Protein AF-A0A3B0V9B3-F1 (afdb_monomer_lite)

Sequence (141 aa):
GFHLAKYGRPLFDGIIEAWNHGPVVPEIYVTYKEYGAAGIPCPDRFRESKYRKEVCDFLNEIYRLYGQFSAPKLRQMTHDEPLWRKVTNRQVIKISLMKDYFLSRSEVRPLVVQAHTKTWEQSANKILKRRKELWERLAKV

Radius of gyration: 20.78 Å; chains: 1; bounding box: 64×46×38 Å

Secondary structure (DSSP, 8-state):
-HHHHHHSS-SS----EEETTEEE-HHHHHHHGGGTTSPPPPPS---GGGS-HHHHHHHHHHHHHHTTS-HHHHHHHHHHSTTGGG--TT-B--HHHHHHHHHH-TTHHHHHHHHHHHHHHHHHHHHHHHHHHHHHHHTT-

Organism: NCBI:txid652676

pLDDT: mean 86.74, std 12.74, range [44.97, 98.06]

InterPro domains:
  IPR025272 Antitoxin SocA-like, Panacea domain [PF13274] (2-84)

Foldseek 3Di:
DLCCQQVVDDPDDFWWFQAPQGTDRVVVCVVQVVCPPHDDDDDPDDDPVVDDPVVVVVVVVVCVVDVPDDSNRVSVVRCPQPLSVVHDHRDTRDSVSVNVSNNPDPVSVVSNVVVVVVVVVVVVVVVVVVVVVVVVVVVVD

Structure (mmCIF, N/CA/C/O backbone):
data_AF-A0A3B0V9B3-F1
#
_entry.id   AF-A0A3B0V9B3-F1
#
loop_
_atom_site.group_PDB
_atom_site.id
_atom_site.type_symbol
_atom_site.label_atom_id
_atom_site.label_alt_id
_atom_site.label_comp_id
_atom_site.label_asym_id
_atom_site.label_entity_id
_atom_site.label_seq_id
_atom_site.pdbx_PDB_ins_code
_atom_site.Cartn_x
_atom_site.Cartn_y
_atom_site.Cartn_z
_atom_site.occupancy
_atom_site.B_iso_or_equiv
_atom_site.auth_seq_id
_atom_site.auth_comp_id
_atom_site.auth_asym_id
_atom_site.auth_atom_id
_atom_site.pdbx_PDB_model_num
ATOM 1 N N . GLY A 1 1 ? -4.296 -2.680 2.317 1.00 91.50 1 GLY A N 1
ATOM 2 C CA . GLY A 1 1 ? -4.253 -2.552 3.786 1.00 91.50 1 GLY A CA 1
ATOM 3 C C . GLY A 1 1 ? -5.126 -1.433 4.324 1.00 91.50 1 GLY A C 1
ATOM 4 O O . GLY A 1 1 ? -6.252 -1.693 4.722 1.00 91.50 1 GLY A O 1
ATOM 5 N N . PHE A 1 2 ? -4.643 -0.188 4.309 1.00 93.31 2 PHE A N 1
ATOM 6 C CA . PHE A 1 2 ? -5.307 0.962 4.947 1.00 93.31 2 PHE A CA 1
ATOM 7 C C . PHE A 1 2 ? -6.792 1.153 4.590 1.00 93.31 2 PHE A C 1
ATOM 9 O O . PHE A 1 2 ? -7.611 1.325 5.487 1.00 93.31 2 PHE A O 1
ATOM 16 N N . HIS A 1 3 ? -7.166 1.061 3.308 1.00 94.06 3 HIS A N 1
ATOM 17 C CA . HIS A 1 3 ? -8.566 1.220 2.890 1.00 94.06 3 HIS A CA 1
ATOM 18 C C . HIS A 1 3 ? -9.472 0.126 3.481 1.00 94.06 3 HIS A C 1
ATOM 20 O O . HIS A 1 3 ? -10.568 0.410 3.956 1.00 94.06 3 HIS A O 1
ATOM 26 N N . LEU A 1 4 ? -8.977 -1.117 3.522 1.00 94.06 4 LEU A N 1
ATOM 27 C CA . LEU A 1 4 ? -9.671 -2.264 4.112 1.00 94.06 4 LEU A CA 1
ATOM 28 C C . LEU A 1 4 ? -9.901 -2.083 5.612 1.00 94.06 4 LEU A C 1
ATOM 30 O O . LEU A 1 4 ? -10.986 -2.388 6.099 1.00 94.06 4 LEU A O 1
ATOM 34 N N . ALA A 1 5 ? -8.914 -1.556 6.332 1.00 91.62 5 ALA A N 1
ATOM 35 C CA . ALA A 1 5 ? -9.054 -1.285 7.756 1.00 91.62 5 ALA A CA 1
ATOM 36 C C . ALA A 1 5 ? -9.979 -0.084 8.034 1.00 91.62 5 ALA A C 1
ATOM 38 O O . ALA A 1 5 ? -10.809 -0.153 8.934 1.00 91.62 5 ALA A O 1
ATOM 39 N N . LYS A 1 6 ? -9.889 0.987 7.231 1.00 88.94 6 LYS A N 1
ATOM 40 C CA . LYS A 1 6 ? -10.684 2.217 7.404 1.00 88.94 6 LYS A CA 1
ATOM 41 C C . LYS A 1 6 ? -12.158 2.045 7.028 1.00 88.94 6 LYS A C 1
ATOM 43 O O . LYS A 1 6 ? -13.026 2.542 7.737 1.00 88.94 6 LYS A O 1
ATOM 48 N N . TYR A 1 7 ? -12.440 1.358 5.922 1.00 89.38 7 TYR A N 1
ATOM 49 C CA . TYR A 1 7 ? -13.786 1.265 5.334 1.00 89.38 7 TYR A CA 1
ATOM 50 C C . TYR A 1 7 ? -14.381 -0.146 5.364 1.00 89.38 7 TYR A C 1
ATOM 52 O O . TYR A 1 7 ? -15.473 -0.362 4.844 1.00 89.38 7 TYR A O 1
ATOM 60 N N . GLY A 1 8 ? -13.658 -1.126 5.910 1.00 91.00 8 GLY A N 1
ATOM 61 C CA . GLY A 1 8 ? -14.109 -2.515 5.988 1.00 91.00 8 GLY A CA 1
ATOM 62 C C . GLY A 1 8 ? -14.102 -3.276 4.659 1.00 91.00 8 GLY A C 1
ATOM 63 O O . GLY A 1 8 ? -14.493 -4.440 4.650 1.00 91.00 8 GLY A O 1
ATOM 64 N N . ARG A 1 9 ? -13.645 -2.662 3.557 1.00 93.38 9 ARG A N 1
ATOM 65 C CA . ARG A 1 9 ? -13.610 -3.262 2.212 1.00 93.38 9 ARG A CA 1
ATOM 66 C C . ARG A 1 9 ? -12.309 -2.952 1.456 1.00 93.38 9 ARG A C 1
ATOM 68 O O . ARG A 1 9 ? -11.744 -1.873 1.668 1.00 93.38 9 ARG A O 1
ATOM 75 N N . PRO A 1 10 ? -11.830 -3.837 0.563 1.00 95.50 10 PRO A N 1
ATOM 76 C CA . PRO A 1 10 ? -10.707 -3.539 -0.325 1.00 95.50 10 PRO A CA 1
ATOM 77 C C . PRO A 1 10 ? -10.962 -2.291 -1.184 1.00 95.50 10 PRO A C 1
ATOM 79 O O . PRO A 1 10 ? -12.106 -1.883 -1.382 1.00 95.50 10 PRO A O 1
ATOM 82 N N . LEU A 1 11 ? -9.887 -1.654 -1.658 1.00 94.94 11 LEU A N 1
ATOM 83 C CA . LEU A 1 11 ? -10.002 -0.551 -2.622 1.00 94.94 11 LEU A CA 1
ATOM 84 C C . LEU A 1 11 ? -10.227 -1.076 -4.052 1.00 94.94 11 LEU A C 1
ATOM 86 O O . LEU A 1 11 ? -10.864 -0.404 -4.855 1.00 94.94 11 LEU A O 1
ATOM 90 N N . PHE A 1 12 ? -9.701 -2.265 -4.340 1.00 95.00 12 PHE A N 1
ATOM 91 C CA . PHE A 1 12 ? -9.797 -2.993 -5.601 1.00 95.00 12 PHE A CA 1
ATOM 92 C C . PHE A 1 12 ? -9.776 -4.502 -5.300 1.00 95.00 12 PHE A C 1
ATOM 94 O O . PHE A 1 12 ? -9.304 -4.902 -4.231 1.00 95.00 12 PHE A O 1
ATOM 101 N N . ASP A 1 13 ? -10.247 -5.323 -6.239 1.00 94.06 13 ASP A N 1
ATOM 102 C CA . ASP A 1 13 ? -10.486 -6.766 -6.041 1.00 94.06 13 ASP A CA 1
ATOM 103 C C . ASP A 1 13 ? -9.302 -7.665 -6.453 1.00 94.06 13 ASP A C 1
ATOM 105 O O . ASP A 1 13 ? -9.437 -8.873 -6.625 1.00 94.06 13 ASP A O 1
ATOM 109 N N . GLY A 1 14 ? -8.116 -7.078 -6.607 1.00 95.38 14 GLY A N 1
ATOM 110 C CA . GLY A 1 14 ? -6.914 -7.775 -7.057 1.00 95.38 14 GLY A CA 1
ATOM 111 C C . GLY A 1 14 ? -6.310 -8.676 -5.980 1.00 95.38 14 GLY A C 1
ATOM 112 O O . GLY A 1 14 ? -6.242 -8.317 -4.801 1.00 95.38 14 GLY A O 1
ATOM 113 N N . ILE A 1 15 ? -5.809 -9.836 -6.406 1.00 97.06 15 ILE A N 1
ATOM 114 C CA . ILE A 1 15 ? -5.058 -10.755 -5.546 1.00 97.06 15 ILE A CA 1
ATOM 115 C C . ILE A 1 15 ? -3.696 -10.139 -5.227 1.00 97.06 15 ILE A C 1
ATOM 117 O O . ILE A 1 15 ? -3.016 -9.620 -6.109 1.00 97.06 15 ILE A O 1
ATOM 121 N N . ILE A 1 16 ? -3.292 -10.220 -3.960 1.00 97.94 16 ILE A N 1
ATOM 122 C CA . ILE A 1 16 ? -1.990 -9.748 -3.493 1.00 97.94 16 ILE A CA 1
ATOM 123 C C . ILE A 1 16 ? -1.184 -10.955 -3.020 1.00 97.94 16 ILE A C 1
ATOM 125 O O . ILE A 1 16 ? -1.617 -11.675 -2.120 1.00 97.94 16 ILE A O 1
ATOM 129 N N . GLU A 1 17 ? -0.008 -11.156 -3.599 1.00 98.06 17 GLU A N 1
ATOM 130 C CA . GLU A 1 17 ? 0.935 -12.214 -3.237 1.00 98.06 17 GLU A CA 1
ATOM 131 C C . GLU A 1 17 ? 2.137 -11.649 -2.479 1.00 98.06 17 GLU A C 1
ATOM 133 O O . GLU A 1 17 ? 2.609 -10.551 -2.774 1.00 98.06 17 GLU A O 1
ATOM 138 N N . ALA A 1 18 ? 2.680 -12.417 -1.537 1.00 97.50 18 ALA A N 1
ATOM 139 C CA . ALA A 1 18 ? 3.926 -12.083 -0.857 1.00 97.50 18 ALA A CA 1
ATOM 140 C C . ALA A 1 18 ? 5.129 -12.492 -1.720 1.00 97.50 18 ALA A C 1
ATOM 142 O O . ALA A 1 18 ? 5.483 -13.665 -1.777 1.00 97.50 18 ALA A O 1
ATOM 143 N N . TRP A 1 19 ? 5.750 -11.551 -2.430 1.00 96.81 19 TRP A N 1
ATOM 144 C CA . TRP A 1 19 ? 6.964 -11.811 -3.215 1.00 96.81 19 TRP A CA 1
ATOM 145 C C . TRP A 1 19 ? 8.208 -11.421 -2.419 1.00 96.81 19 TRP A C 1
ATOM 147 O O . TRP A 1 19 ? 8.129 -10.634 -1.486 1.00 96.81 19 TRP A O 1
ATOM 157 N N . ASN A 1 20 ? 9.387 -11.881 -2.841 1.00 93.12 20 ASN A N 1
ATOM 158 C CA . ASN A 1 20 ? 10.672 -11.597 -2.178 1.00 93.12 20 ASN A CA 1
ATOM 159 C C . ASN A 1 20 ? 10.981 -10.109 -1.897 1.00 93.12 20 ASN A C 1
ATOM 161 O O . ASN A 1 20 ? 11.865 -9.817 -1.094 1.00 93.12 20 ASN A O 1
ATOM 165 N N . HIS A 1 21 ? 10.314 -9.170 -2.573 1.00 91.94 21 HIS A N 1
ATOM 166 C CA . HIS A 1 21 ? 10.539 -7.727 -2.426 1.00 91.94 21 HIS A CA 1
ATOM 167 C C . HIS A 1 21 ? 9.316 -6.954 -1.923 1.00 91.94 21 HIS A C 1
ATOM 169 O O . HIS A 1 21 ? 9.334 -5.723 -1.941 1.00 91.94 21 HIS A O 1
ATOM 175 N N . GLY A 1 22 ? 8.271 -7.655 -1.485 1.00 94.44 22 GLY A N 1
ATOM 176 C CA . GLY A 1 22 ? 7.051 -7.052 -0.966 1.00 94.44 22 GLY A CA 1
ATOM 177 C C . GLY A 1 22 ? 5.775 -7.620 -1.592 1.00 94.44 22 GLY A C 1
ATOM 178 O O . GLY A 1 22 ? 5.829 -8.537 -2.416 1.00 94.44 22 GLY A O 1
ATOM 179 N N . PRO A 1 23 ? 4.605 -7.109 -1.177 1.00 96.12 23 PRO A N 1
ATOM 180 C CA . PRO A 1 23 ? 3.324 -7.497 -1.740 1.00 96.12 23 PRO A CA 1
ATOM 181 C C . PRO A 1 23 ? 3.226 -7.063 -3.205 1.00 96.12 23 PRO A C 1
ATOM 183 O O . PRO A 1 23 ? 3.481 -5.905 -3.534 1.00 96.12 23 PRO A O 1
ATOM 186 N N . VAL A 1 24 ? 2.806 -7.975 -4.077 1.00 96.62 24 VAL A N 1
ATOM 187 C CA . VAL A 1 24 ? 2.643 -7.729 -5.516 1.00 96.62 24 VAL A CA 1
ATOM 188 C C . VAL A 1 24 ? 1.239 -8.134 -5.941 1.00 96.62 24 VAL A C 1
ATOM 190 O O . VAL A 1 24 ? 0.732 -9.160 -5.496 1.00 96.62 24 VAL A O 1
ATOM 193 N N . VAL A 1 25 ? 0.622 -7.341 -6.820 1.00 97.75 25 VAL A N 1
ATOM 194 C CA . VAL A 1 25 ? -0.566 -7.754 -7.580 1.00 97.75 25 VAL A CA 1
ATOM 195 C C . VAL A 1 25 ? -0.071 -8.392 -8.882 1.00 97.75 25 VAL A C 1
ATOM 197 O O . VAL A 1 25 ? 0.423 -7.653 -9.739 1.00 97.75 25 VAL A O 1
ATOM 200 N N . PRO A 1 26 ? -0.135 -9.730 -9.049 1.00 97.88 26 PRO A N 1
ATOM 201 C CA . PRO A 1 26 ? 0.530 -10.412 -10.163 1.00 97.88 26 PRO A CA 1
ATOM 202 C C . PRO A 1 26 ? 0.057 -9.938 -11.538 1.00 97.88 26 PRO A C 1
ATOM 204 O O . PRO A 1 26 ? 0.874 -9.771 -12.436 1.00 97.88 26 PRO A O 1
ATOM 207 N N . GLU A 1 27 ? -1.239 -9.656 -11.681 1.00 97.50 27 GLU A N 1
ATOM 208 C CA . GLU A 1 27 ? -1.839 -9.133 -12.914 1.00 97.50 27 GLU A CA 1
ATOM 209 C C . GLU A 1 27 ? -1.196 -7.804 -13.351 1.00 97.50 27 GLU A C 1
ATOM 211 O O . GLU A 1 27 ? -0.801 -7.632 -14.506 1.00 97.50 27 GLU A O 1
ATOM 216 N N . ILE A 1 28 ? -0.999 -6.888 -12.399 1.00 95.81 28 ILE A N 1
ATOM 217 C CA . ILE A 1 28 ? -0.353 -5.596 -12.652 1.00 95.81 28 ILE A CA 1
ATOM 218 C C . ILE A 1 28 ? 1.132 -5.795 -12.957 1.00 95.81 28 ILE A C 1
ATOM 220 O O . ILE A 1 28 ? 1.649 -5.193 -13.894 1.00 95.81 28 ILE A O 1
ATOM 224 N N . TYR A 1 29 ? 1.821 -6.673 -12.221 1.00 95.75 29 TYR A N 1
ATOM 225 C CA . TYR A 1 29 ? 3.221 -6.973 -12.515 1.00 95.75 29 TYR A CA 1
ATOM 226 C C . TYR A 1 29 ? 3.393 -7.529 -13.931 1.00 95.75 29 TYR A C 1
ATOM 228 O O . TYR A 1 29 ? 4.245 -7.046 -14.663 1.00 95.75 29 TYR A O 1
ATOM 236 N N . VAL A 1 30 ? 2.579 -8.504 -14.348 1.00 96.81 30 VAL A N 1
ATOM 237 C CA . VAL A 1 30 ? 2.656 -9.081 -15.701 1.00 96.81 30 VAL A CA 1
ATOM 238 C C . VAL A 1 30 ? 2.461 -8.014 -16.775 1.00 96.81 30 VAL A C 1
ATOM 240 O O . VAL A 1 30 ? 3.179 -8.044 -17.772 1.00 96.81 30 VAL A O 1
ATOM 243 N N . THR A 1 31 ? 1.558 -7.062 -16.540 1.00 95.44 31 THR A N 1
ATOM 244 C CA . THR A 1 31 ? 1.278 -5.950 -17.460 1.00 95.44 31 THR A CA 1
ATOM 245 C C . THR A 1 31 ? 2.474 -5.007 -17.625 1.00 95.44 31 THR A C 1
ATOM 247 O O . THR A 1 31 ? 2.703 -4.509 -18.720 1.00 95.44 31 THR A O 1
ATOM 250 N N . TYR A 1 32 ? 3.260 -4.776 -16.567 1.00 95.56 32 TYR A N 1
ATOM 251 C CA . TYR A 1 32 ? 4.325 -3.760 -16.562 1.00 95.56 32 TYR A CA 1
ATOM 252 C C . TYR A 1 32 ? 5.751 -4.311 -16.390 1.00 95.56 32 TYR A C 1
ATOM 254 O O . TYR A 1 32 ? 6.704 -3.536 -16.321 1.00 95.56 32 TYR A O 1
ATOM 262 N N . LYS A 1 33 ? 5.947 -5.634 -16.328 1.00 95.56 33 LYS A N 1
ATOM 263 C CA . LYS A 1 33 ? 7.266 -6.246 -16.068 1.00 95.56 33 LYS A CA 1
ATOM 264 C C . LYS A 1 33 ? 8.327 -5.897 -17.114 1.00 95.56 33 LYS A C 1
ATOM 266 O O . LYS A 1 33 ? 9.510 -5.937 -16.792 1.00 95.56 33 LYS A O 1
ATOM 271 N N . GLU A 1 34 ? 7.920 -5.570 -18.342 1.00 96.81 34 GLU A N 1
ATOM 272 C CA . GLU A 1 34 ? 8.827 -5.214 -19.442 1.00 96.81 34 GLU A CA 1
ATOM 273 C C . GLU A 1 34 ? 9.628 -3.935 -19.167 1.00 96.81 34 GLU A C 1
ATOM 275 O O . GLU A 1 34 ? 10.761 -3.814 -19.623 1.00 96.81 34 GLU A O 1
ATOM 280 N N . TYR A 1 35 ? 9.089 -3.024 -18.350 1.00 95.12 35 TYR A N 1
ATOM 281 C CA . TYR A 1 35 ? 9.775 -1.792 -17.958 1.00 95.12 35 TYR A CA 1
ATOM 282 C C . TYR A 1 35 ? 10.890 -2.043 -16.933 1.00 95.12 35 TYR A C 1
ATOM 284 O O . TYR A 1 35 ? 11.771 -1.203 -16.757 1.00 95.12 35 TYR A O 1
ATOM 292 N N . GLY A 1 36 ? 10.906 -3.208 -16.276 1.00 91.75 36 GLY A N 1
ATOM 293 C CA . GLY A 1 36 ? 11.961 -3.593 -15.341 1.00 91.75 36 GLY A CA 1
ATOM 294 C C . GLY A 1 36 ? 12.186 -2.552 -14.239 1.00 91.75 36 GLY A C 1
ATOM 295 O O . GLY A 1 36 ? 11.301 -2.294 -13.428 1.00 91.75 36 GLY A O 1
ATOM 296 N N . ALA A 1 37 ? 13.394 -1.983 -14.195 1.00 88.50 37 ALA A N 1
ATOM 297 C CA . ALA A 1 37 ? 13.766 -0.929 -13.247 1.00 88.50 37 ALA A CA 1
ATOM 298 C C . ALA A 1 37 ? 13.478 0.497 -13.759 1.00 88.50 37 ALA A C 1
ATOM 300 O O . ALA A 1 37 ? 13.655 1.458 -13.008 1.00 88.50 37 ALA A O 1
ATOM 301 N N . ALA A 1 38 ? 13.075 0.649 -15.023 1.00 93.19 38 ALA A N 1
ATOM 302 C CA . ALA A 1 38 ? 12.703 1.936 -15.589 1.00 93.19 38 ALA A CA 1
ATOM 303 C C . ALA A 1 38 ? 11.322 2.381 -15.083 1.00 93.19 38 ALA A C 1
ATOM 305 O O . ALA A 1 38 ? 10.500 1.579 -14.636 1.00 93.19 38 ALA A O 1
ATOM 306 N N . GLY A 1 39 ? 11.062 3.686 -15.159 1.00 90.19 39 GLY A N 1
ATOM 307 C CA . GLY A 1 39 ? 9.747 4.233 -14.845 1.00 90.19 39 GLY A CA 1
ATOM 308 C C . GLY A 1 39 ? 8.693 3.755 -15.845 1.00 90.19 39 GLY A C 1
ATOM 309 O O . GLY A 1 39 ? 8.934 3.757 -17.050 1.00 90.19 39 GLY A O 1
ATOM 310 N N . ILE A 1 40 ? 7.514 3.385 -15.341 1.00 92.44 40 ILE A N 1
ATOM 311 C CA . ILE A 1 40 ? 6.346 3.121 -16.187 1.00 92.44 40 ILE A CA 1
ATOM 312 C C . ILE A 1 40 ? 5.940 4.448 -16.855 1.00 92.44 40 ILE A C 1
ATOM 314 O O . ILE A 1 40 ? 5.802 5.450 -16.143 1.00 92.44 40 ILE A O 1
ATOM 318 N N . PRO A 1 41 ? 5.743 4.485 -18.187 1.00 90.88 41 PRO A N 1
ATOM 319 C CA . PRO A 1 41 ? 5.323 5.686 -18.892 1.00 90.88 41 PRO A CA 1
ATOM 320 C C . PRO A 1 41 ? 4.043 6.269 -18.299 1.00 90.88 41 PRO A C 1
ATOM 322 O O . PRO A 1 41 ? 3.094 5.547 -17.982 1.00 90.88 41 PRO A O 1
ATOM 325 N N . CYS A 1 42 ? 4.010 7.593 -18.162 1.00 88.50 42 CYS A N 1
ATOM 326 C CA . CYS A 1 42 ? 2.789 8.276 -17.763 1.00 88.50 42 CYS A CA 1
ATOM 327 C C . CYS A 1 42 ? 1.730 8.064 -18.856 1.00 88.50 42 CYS A C 1
ATOM 329 O O . CYS A 1 42 ? 2.039 8.269 -20.031 1.00 88.50 42 CYS A O 1
ATOM 331 N N . PRO A 1 43 ? 0.495 7.661 -18.515 1.00 86.50 43 PRO A N 1
ATOM 332 C CA . PRO A 1 43 ? -0.552 7.524 -19.513 1.00 86.50 43 PRO A CA 1
ATOM 333 C C . PRO A 1 43 ? -0.893 8.888 -20.123 1.00 86.50 43 PRO A C 1
ATOM 335 O O . PRO A 1 43 ? -1.089 9.861 -19.395 1.00 86.50 43 PRO A O 1
ATOM 338 N N . ASP A 1 44 ? -1.093 8.931 -21.443 1.00 83.94 44 ASP A N 1
ATOM 339 C CA . ASP A 1 44 ? -1.437 10.161 -22.181 1.00 83.94 44 ASP A CA 1
ATOM 340 C C . ASP A 1 44 ? -2.699 10.859 -21.647 1.00 83.94 44 ASP A C 1
ATOM 342 O O . ASP A 1 44 ? -2.903 12.060 -21.831 1.00 83.94 44 ASP A O 1
ATOM 346 N N . ARG A 1 45 ? -3.595 10.097 -21.004 1.00 84.06 45 ARG A N 1
ATOM 347 C CA . ARG A 1 45 ? -4.849 10.598 -20.430 1.00 84.06 45 ARG A CA 1
ATOM 348 C C . ARG A 1 45 ? -5.144 9.959 -19.078 1.00 84.06 45 ARG A C 1
ATOM 350 O O . ARG A 1 45 ? -5.856 8.957 -18.993 1.00 84.06 45 ARG A O 1
ATOM 357 N N . PHE A 1 46 ? -4.703 10.604 -18.003 1.00 83.94 46 PHE A N 1
ATOM 358 C CA . PHE A 1 46 ? -5.260 10.365 -16.674 1.00 83.94 46 PHE A CA 1
ATOM 359 C C . PHE A 1 46 ? -6.494 11.253 -16.453 1.00 83.94 46 PHE A C 1
ATOM 361 O O . PHE A 1 46 ? -6.430 12.473 -16.573 1.00 83.94 46 PHE A O 1
ATOM 368 N N . ARG A 1 47 ? -7.647 10.644 -16.147 1.00 86.19 47 ARG A N 1
ATOM 369 C CA . ARG A 1 47 ? -8.892 11.368 -15.837 1.00 86.19 47 ARG A CA 1
ATOM 370 C C . ARG A 1 47 ? -9.268 11.133 -14.384 1.00 86.19 47 ARG A C 1
ATOM 372 O O . ARG A 1 47 ? -9.961 10.164 -14.085 1.00 86.19 47 ARG A O 1
ATOM 379 N N . GLU A 1 48 ? -8.850 12.040 -13.506 1.00 84.06 48 GLU A N 1
ATOM 380 C CA . GLU A 1 48 ? -9.163 11.975 -12.072 1.00 84.06 48 GLU A CA 1
ATOM 381 C C . GLU A 1 48 ? -10.677 11.920 -11.811 1.00 84.06 48 GLU A C 1
ATOM 383 O O . GLU A 1 48 ? -11.132 11.187 -10.940 1.00 84.06 48 GLU A O 1
ATOM 388 N N . SER A 1 49 ? -11.476 12.590 -12.650 1.00 88.00 49 SER A N 1
ATOM 389 C CA . SER A 1 49 ? -12.943 12.603 -12.567 1.00 88.00 49 SER A CA 1
ATOM 390 C C . SER A 1 49 ? -13.620 11.239 -12.735 1.00 88.00 49 SER A C 1
ATOM 392 O O . SER A 1 49 ? -14.814 11.123 -12.468 1.00 88.00 49 SER A O 1
ATOM 394 N N . LYS A 1 50 ? -12.891 10.198 -13.159 1.00 90.94 50 LYS A N 1
ATOM 395 C CA . LYS A 1 50 ? -13.401 8.817 -13.163 1.00 90.94 50 LYS A CA 1
ATOM 396 C C . LYS A 1 50 ? -13.512 8.223 -11.758 1.00 90.94 50 LYS A C 1
ATOM 398 O O . LYS A 1 50 ? -14.213 7.229 -11.579 1.00 90.94 50 LYS A O 1
ATOM 403 N N . TYR A 1 51 ? -12.825 8.798 -10.778 1.00 90.12 51 TYR A N 1
ATOM 404 C CA . TYR A 1 51 ? -12.774 8.291 -9.416 1.00 90.12 51 TYR A CA 1
ATOM 405 C C . TYR A 1 51 ? -13.585 9.183 -8.480 1.00 90.12 51 TYR A C 1
ATOM 407 O O . TYR A 1 51 ? -13.680 10.398 -8.649 1.00 90.12 51 TYR A O 1
ATOM 415 N N . ARG A 1 52 ? -14.190 8.566 -7.462 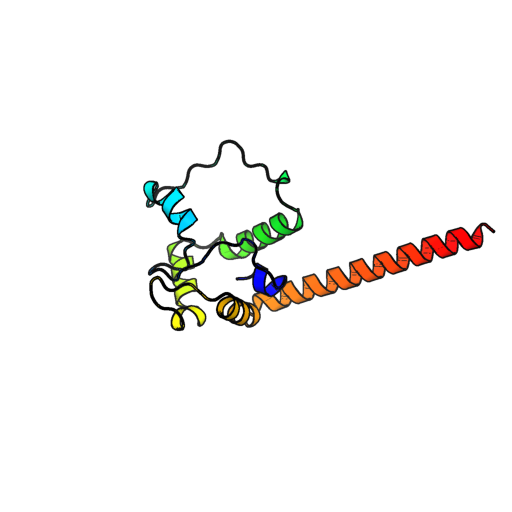1.00 92.31 52 ARG A N 1
ATOM 416 C CA . ARG A 1 52 ? -14.884 9.309 -6.407 1.00 92.31 52 ARG A CA 1
ATOM 417 C C . ARG A 1 52 ? -13.884 10.162 -5.633 1.00 92.31 52 ARG A C 1
ATOM 419 O O . ARG A 1 52 ? -12.802 9.675 -5.301 1.00 92.31 52 ARG A O 1
ATOM 426 N N . LYS A 1 53 ? -14.277 11.384 -5.269 1.00 90.50 53 LYS A N 1
ATOM 427 C CA . LYS A 1 53 ? -13.418 12.328 -4.541 1.00 90.50 53 LYS A CA 1
ATOM 428 C C . LYS A 1 53 ? -12.831 11.711 -3.269 1.00 90.50 53 LYS A C 1
ATOM 430 O O . LYS A 1 53 ? -11.657 11.903 -2.981 1.00 90.50 53 LYS A O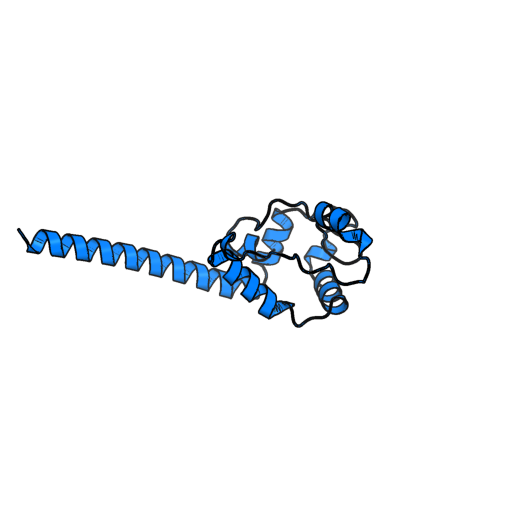 1
ATOM 435 N N . GLU A 1 54 ? -13.611 10.917 -2.544 1.00 88.81 54 GLU A N 1
ATOM 436 C CA . GLU A 1 54 ? -13.174 10.263 -1.309 1.00 88.81 54 GLU A CA 1
ATOM 437 C C . GLU A 1 54 ? -12.031 9.268 -1.547 1.00 88.81 54 GLU A C 1
ATOM 439 O O . GLU A 1 54 ? -11.169 9.103 -0.686 1.00 88.81 54 GLU A O 1
ATOM 444 N N . VAL A 1 55 ? -12.011 8.612 -2.713 1.00 92.06 55 VAL A N 1
ATOM 445 C CA . VAL A 1 55 ? -10.918 7.716 -3.109 1.00 92.06 55 VAL A CA 1
ATOM 446 C C . VAL A 1 55 ? -9.674 8.530 -3.445 1.00 92.06 55 VAL A C 1
ATOM 448 O O . VAL A 1 55 ? -8.599 8.190 -2.959 1.00 92.06 55 VAL A O 1
ATOM 451 N N . CYS A 1 56 ? -9.808 9.618 -4.209 1.00 92.88 56 CYS A N 1
ATOM 452 C CA . CYS A 1 56 ? -8.684 10.503 -4.528 1.00 92.88 56 CYS A CA 1
ATOM 453 C C . CYS A 1 56 ? -8.073 11.115 -3.262 1.00 92.88 56 CYS A C 1
ATOM 455 O O . CYS A 1 56 ? -6.861 11.059 -3.070 1.00 92.88 56 CYS A O 1
ATOM 457 N N . ASP A 1 57 ? -8.907 11.628 -2.355 1.00 91.12 57 ASP A N 1
ATOM 458 C CA . ASP A 1 57 ? -8.472 12.186 -1.073 1.00 91.12 57 ASP A CA 1
ATOM 459 C C . ASP A 1 57 ? -7.719 11.136 -0.239 1.00 91.12 57 ASP A C 1
ATOM 461 O O . ASP A 1 57 ? -6.652 11.424 0.307 1.00 91.12 57 ASP A O 1
ATOM 465 N N . PHE A 1 58 ? -8.240 9.905 -0.181 1.00 91.25 58 PHE A N 1
ATOM 466 C CA . PHE A 1 58 ? -7.589 8.792 0.508 1.00 91.25 58 PHE A CA 1
ATOM 467 C C . PHE A 1 58 ? -6.234 8.431 -0.123 1.00 91.25 58 PHE A C 1
ATOM 469 O O . PHE A 1 58 ? -5.250 8.253 0.591 1.00 91.25 58 PHE A O 1
ATOM 476 N N . LEU A 1 59 ? -6.150 8.348 -1.453 1.00 93.00 59 LEU A N 1
ATOM 477 C CA . LEU A 1 59 ? -4.894 8.064 -2.152 1.00 93.00 59 LEU A CA 1
ATOM 478 C C . LEU A 1 59 ? -3.861 9.181 -1.950 1.00 93.00 59 LEU A C 1
ATOM 480 O O . LEU A 1 59 ? -2.696 8.884 -1.698 1.00 93.00 59 LEU A O 1
ATOM 484 N N . ASN A 1 60 ? -4.286 10.446 -1.968 1.00 92.06 60 ASN A N 1
ATOM 485 C CA . ASN A 1 60 ? -3.429 11.602 -1.692 1.00 92.06 60 ASN A CA 1
ATOM 486 C C . ASN A 1 60 ? -2.882 11.600 -0.257 1.00 92.06 60 ASN A C 1
ATOM 488 O O . ASN A 1 60 ? -1.758 12.041 -0.016 1.00 92.06 60 ASN A O 1
ATOM 492 N N . GLU A 1 61 ? -3.663 11.119 0.708 1.00 90.19 61 GLU A N 1
ATOM 493 C CA . GLU A 1 61 ? -3.219 10.917 2.088 1.00 90.19 61 GLU A CA 1
ATOM 494 C C . GLU A 1 61 ? -2.153 9.814 2.182 1.00 90.19 61 GLU A C 1
ATOM 496 O O . GLU A 1 61 ? -1.082 10.039 2.747 1.00 90.19 61 GLU A O 1
ATOM 501 N N . ILE A 1 62 ? -2.390 8.657 1.555 1.00 91.88 62 ILE A N 1
ATOM 502 C CA . ILE A 1 62 ? -1.394 7.576 1.483 1.00 91.88 62 ILE A CA 1
ATOM 503 C C . ILE A 1 62 ? -0.112 8.047 0.784 1.00 91.88 62 ILE A C 1
ATOM 505 O O . ILE A 1 62 ? 0.987 7.757 1.260 1.00 91.88 62 ILE A O 1
ATOM 509 N N . TYR A 1 63 ? -0.239 8.812 -0.301 1.00 92.38 63 TYR A N 1
ATOM 510 C CA . TYR A 1 63 ? 0.901 9.363 -1.027 1.00 92.38 63 TYR A CA 1
ATOM 511 C C . TYR A 1 63 ? 1.715 10.336 -0.170 1.00 92.38 63 TYR A C 1
ATOM 513 O O . TYR A 1 63 ? 2.937 10.241 -0.141 1.00 92.38 63 TYR A O 1
ATOM 521 N N . ARG A 1 64 ? 1.069 11.219 0.601 1.00 91.06 64 ARG A N 1
ATOM 522 C CA . ARG A 1 64 ? 1.778 12.107 1.540 1.00 91.06 64 ARG A CA 1
ATOM 523 C C . ARG A 1 64 ? 2.557 11.340 2.610 1.00 91.06 64 ARG A C 1
ATOM 525 O O . ARG A 1 64 ? 3.643 11.767 2.985 1.00 91.06 64 ARG A O 1
ATOM 532 N N . LEU A 1 65 ? 2.024 10.216 3.090 1.00 89.44 65 LEU A N 1
ATOM 533 C CA . LEU A 1 65 ? 2.688 9.402 4.109 1.00 89.44 65 LEU A CA 1
ATOM 534 C C . LEU A 1 65 ? 3.888 8.631 3.545 1.00 89.44 65 LEU A C 1
ATOM 536 O O . LEU A 1 65 ? 4.960 8.656 4.148 1.00 89.44 65 LEU A O 1
ATOM 540 N N . TYR A 1 66 ? 3.718 7.963 2.400 1.00 91.38 66 TYR A N 1
ATOM 541 C CA . TYR A 1 66 ? 4.688 6.982 1.898 1.00 91.38 66 TYR A CA 1
ATOM 542 C C . TYR A 1 66 ? 5.475 7.416 0.660 1.00 91.38 66 TYR A C 1
ATOM 544 O O . TYR A 1 66 ? 6.550 6.874 0.417 1.00 91.38 66 TYR A O 1
ATOM 552 N N . GLY A 1 67 ? 4.982 8.389 -0.107 1.00 92.38 67 GLY A N 1
ATOM 553 C CA . GLY A 1 67 ? 5.605 8.853 -1.353 1.00 92.38 67 GLY A CA 1
ATOM 554 C C . GLY A 1 67 ? 6.973 9.514 -1.162 1.00 92.38 67 GLY A C 1
ATOM 555 O O . GLY A 1 67 ? 7.733 9.633 -2.113 1.00 92.38 67 GLY A O 1
ATOM 556 N N . GLN A 1 68 ? 7.313 9.894 0.073 1.00 93.88 68 GLN A N 1
ATOM 557 C CA . GLN A 1 68 ? 8.634 10.410 0.443 1.00 93.88 68 GLN A CA 1
ATOM 558 C C . GLN A 1 68 ? 9.722 9.325 0.533 1.00 93.88 68 GLN A C 1
ATOM 560 O O . GLN A 1 68 ? 10.907 9.648 0.590 1.00 93.88 68 GLN A O 1
ATOM 565 N N . PHE A 1 69 ? 9.349 8.043 0.604 1.00 94.62 69 PHE A N 1
ATOM 566 C CA . PHE A 1 69 ? 10.303 6.953 0.791 1.00 94.62 69 PHE A CA 1
ATOM 567 C C . PHE A 1 69 ? 10.742 6.349 -0.542 1.00 94.62 69 PHE A C 1
ATOM 569 O O . PHE A 1 69 ? 9.946 6.139 -1.453 1.00 94.62 69 PHE A O 1
ATOM 576 N N . SER A 1 70 ? 12.022 5.990 -0.627 1.00 94.56 70 SER A N 1
ATOM 577 C CA . SER A 1 70 ? 12.564 5.266 -1.775 1.00 94.56 70 SER A CA 1
ATOM 578 C C . SER A 1 70 ? 12.029 3.829 -1.849 1.00 94.56 70 SER A C 1
ATOM 580 O O . SER A 1 70 ? 11.654 3.236 -0.834 1.00 94.56 70 SER A O 1
ATOM 582 N N . ALA A 1 71 ? 12.058 3.217 -3.038 1.00 91.06 71 ALA A N 1
ATOM 583 C CA . ALA A 1 71 ? 11.633 1.825 -3.216 1.00 91.06 71 ALA A CA 1
ATOM 584 C C . ALA A 1 71 ? 12.372 0.829 -2.286 1.00 91.06 71 ALA A C 1
ATOM 586 O O . ALA A 1 71 ? 11.704 -0.001 -1.663 1.00 91.06 71 ALA A O 1
ATOM 587 N N . PRO A 1 72 ? 13.709 0.920 -2.083 1.00 94.31 72 PRO A N 1
ATOM 588 C CA . PRO A 1 72 ? 14.398 0.110 -1.079 1.00 94.31 72 PRO A CA 1
ATOM 589 C C . PRO A 1 72 ? 13.872 0.307 0.344 1.00 94.31 72 PRO A C 1
ATOM 591 O O . PRO A 1 72 ? 13.742 -0.668 1.085 1.00 94.31 72 PRO A O 1
ATOM 594 N N . LYS A 1 73 ? 13.546 1.550 0.723 1.00 96.06 73 LYS A N 1
ATOM 595 C CA . LYS A 1 73 ? 13.013 1.858 2.051 1.00 96.06 73 LYS A CA 1
ATOM 596 C C . LYS A 1 73 ? 11.607 1.286 2.236 1.00 96.06 73 LYS A C 1
ATOM 598 O O . LYS A 1 73 ? 11.358 0.668 3.265 1.00 96.06 73 LYS A O 1
ATOM 603 N N . LEU A 1 74 ? 10.726 1.422 1.244 1.00 94.25 74 LEU A N 1
ATOM 604 C CA . LEU A 1 74 ? 9.375 0.841 1.268 1.00 94.25 74 LEU A CA 1
ATOM 605 C C . LEU A 1 74 ? 9.408 -0.688 1.389 1.00 94.25 74 LEU A C 1
ATOM 607 O O . LEU A 1 74 ? 8.655 -1.268 2.176 1.00 94.25 74 LEU A O 1
ATOM 611 N N . ARG A 1 75 ? 10.325 -1.339 0.663 1.00 94.56 75 ARG A N 1
ATOM 612 C CA . ARG A 1 75 ? 10.577 -2.777 0.807 1.00 94.56 75 ARG A CA 1
ATOM 613 C C . ARG A 1 75 ? 11.008 -3.117 2.229 1.00 94.56 75 ARG A C 1
ATOM 615 O O . ARG A 1 75 ? 10.411 -4.000 2.831 1.00 94.56 75 ARG A O 1
ATOM 622 N N . GLN A 1 76 ? 12.004 -2.421 2.779 1.00 96.00 76 GLN A N 1
ATOM 623 C CA . GLN A 1 76 ? 12.464 -2.694 4.144 1.00 96.00 76 GLN A CA 1
ATOM 624 C C . GLN A 1 76 ? 11.323 -2.548 5.155 1.00 96.00 76 GLN A C 1
ATOM 626 O O . GLN A 1 76 ? 11.092 -3.454 5.945 1.00 96.00 76 GLN A O 1
ATOM 631 N N . MET A 1 77 ? 10.554 -1.459 5.062 1.00 93.94 77 MET A N 1
ATOM 632 C CA . MET A 1 77 ? 9.399 -1.228 5.932 1.00 93.94 77 MET A CA 1
ATOM 633 C C . MET A 1 77 ? 8.399 -2.381 5.869 1.00 93.94 77 MET A C 1
ATOM 635 O O . MET A 1 77 ? 7.930 -2.811 6.912 1.00 93.94 77 MET A O 1
ATOM 639 N N . THR A 1 78 ? 8.120 -2.900 4.669 1.00 92.69 78 THR A N 1
ATOM 640 C CA . THR A 1 78 ? 7.252 -4.072 4.473 1.00 92.69 78 THR A CA 1
ATOM 641 C C . THR A 1 78 ? 7.820 -5.314 5.162 1.00 92.69 78 THR A C 1
ATOM 643 O O . THR A 1 78 ? 7.089 -6.041 5.827 1.00 92.69 78 THR A O 1
ATOM 646 N N . HIS A 1 79 ? 9.123 -5.565 5.020 1.00 92.25 79 HIS A N 1
ATOM 647 C CA . HIS A 1 79 ? 9.775 -6.729 5.624 1.00 92.25 79 HIS A CA 1
ATOM 648 C C . HIS A 1 79 ? 9.816 -6.658 7.158 1.00 92.25 79 HIS A C 1
ATOM 650 O O . HIS A 1 79 ? 9.810 -7.698 7.819 1.00 92.25 79 HIS A O 1
ATOM 656 N N . ASP A 1 80 ? 9.803 -5.448 7.719 1.00 93.19 80 ASP A N 1
ATOM 657 C CA . ASP A 1 80 ? 9.728 -5.217 9.162 1.00 93.19 80 ASP A CA 1
ATOM 658 C C . ASP A 1 80 ? 8.302 -5.444 9.718 1.00 93.19 80 ASP A C 1
ATOM 660 O O . ASP A 1 80 ? 8.117 -5.596 10.933 1.00 93.19 80 ASP A O 1
ATOM 664 N N . GLU A 1 81 ? 7.274 -5.508 8.859 1.00 92.44 81 GLU A N 1
ATOM 665 C CA . GLU A 1 81 ? 5.889 -5.698 9.290 1.00 92.44 81 GLU A CA 1
ATOM 666 C C . GLU A 1 81 ? 5.667 -7.105 9.887 1.00 92.44 81 GLU A C 1
ATOM 668 O O . GLU A 1 81 ? 6.015 -8.119 9.278 1.00 92.44 81 GLU A O 1
ATOM 673 N N . PRO A 1 82 ? 4.986 -7.234 11.044 1.00 91.56 82 PRO A N 1
ATOM 674 C CA . PRO A 1 82 ? 4.649 -8.534 11.630 1.00 91.56 82 PRO A CA 1
ATOM 675 C C . PRO A 1 82 ? 3.839 -9.461 10.717 1.00 91.56 82 PRO A C 1
ATOM 677 O O . PRO A 1 82 ? 3.924 -10.680 10.861 1.00 91.56 82 PRO A O 1
ATOM 680 N N . LEU A 1 83 ? 3.044 -8.899 9.798 1.00 92.50 83 LEU A N 1
ATOM 681 C CA . LEU A 1 83 ? 2.321 -9.667 8.784 1.00 92.50 83 LEU A CA 1
ATOM 682 C C . LEU A 1 83 ? 3.288 -10.432 7.878 1.00 92.50 83 LEU A C 1
ATOM 684 O O . LEU A 1 83 ? 2.995 -11.569 7.516 1.00 92.50 83 LEU A O 1
ATOM 688 N N . TRP A 1 84 ? 4.438 -9.839 7.554 1.00 93.25 84 TRP A N 1
ATOM 689 C CA . TRP A 1 84 ? 5.406 -10.404 6.620 1.00 93.25 84 TRP A CA 1
ATOM 690 C C . TRP A 1 84 ? 5.991 -11.730 7.111 1.00 93.25 84 TRP A C 1
ATOM 692 O O . TRP A 1 84 ? 6.206 -12.649 6.331 1.00 93.25 84 TRP A O 1
ATOM 702 N N . ARG A 1 85 ? 6.128 -11.892 8.433 1.00 92.00 85 ARG A N 1
ATOM 703 C CA . ARG A 1 85 ? 6.558 -13.153 9.064 1.00 92.00 85 ARG A CA 1
ATOM 704 C C . ARG A 1 85 ? 5.521 -14.281 8.980 1.00 92.00 85 ARG A C 1
ATOM 706 O O . ARG A 1 85 ? 5.834 -15.415 9.324 1.00 92.00 85 ARG A O 1
ATOM 713 N N . LYS A 1 86 ? 4.280 -13.978 8.589 1.00 92.31 86 LYS A N 1
ATOM 714 C CA . LYS A 1 86 ? 3.152 -14.927 8.549 1.00 92.31 86 LYS A CA 1
ATOM 715 C C . LYS A 1 86 ? 2.829 -15.422 7.139 1.00 92.31 86 LYS A C 1
ATOM 717 O O . LYS A 1 86 ? 1.866 -16.168 6.970 1.00 92.31 86 LYS A O 1
ATOM 722 N N . VAL A 1 87 ? 3.580 -14.977 6.135 1.00 95.00 87 VAL A N 1
ATOM 723 C CA . VAL A 1 87 ? 3.359 -15.306 4.726 1.00 95.00 87 VAL A CA 1
ATOM 724 C C . VAL A 1 87 ? 4.647 -15.839 4.110 1.00 95.00 87 VAL A C 1
ATOM 726 O O . VAL A 1 87 ? 5.744 -15.448 4.497 1.00 95.00 87 VAL A O 1
ATOM 729 N N . THR A 1 88 ? 4.507 -16.760 3.164 1.00 94.81 88 THR A N 1
ATOM 730 C CA . THR A 1 88 ? 5.626 -17.361 2.426 1.00 94.81 88 THR A CA 1
ATOM 731 C C . THR A 1 88 ? 5.682 -16.827 0.997 1.00 94.81 88 THR A C 1
ATOM 733 O O . THR A 1 88 ? 4.711 -16.257 0.499 1.00 94.81 88 THR A O 1
ATOM 736 N N . ASN A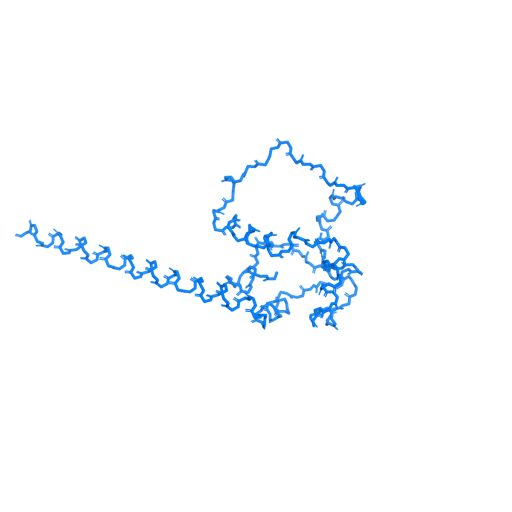 1 89 ? 6.829 -16.981 0.329 1.00 95.88 89 ASN A N 1
ATOM 737 C CA . ASN A 1 89 ? 7.007 -16.488 -1.036 1.00 95.88 89 ASN A CA 1
ATOM 738 C C . ASN A 1 89 ? 5.938 -17.068 -1.983 1.00 95.88 89 ASN A C 1
ATOM 740 O O . ASN A 1 89 ? 5.677 -18.269 -1.961 1.00 95.88 89 ASN A O 1
ATOM 744 N N . ARG A 1 90 ? 5.351 -16.210 -2.825 1.00 96.19 90 ARG A N 1
ATOM 745 C CA . ARG A 1 90 ? 4.231 -16.487 -3.750 1.00 96.19 90 ARG A CA 1
ATOM 746 C C . ARG A 1 90 ? 2.898 -16.836 -3.090 1.00 96.19 90 ARG A C 1
ATOM 748 O O . ARG A 1 90 ? 1.920 -17.078 -3.790 1.00 96.19 90 ARG A O 1
ATOM 755 N N . GLN A 1 91 ? 2.808 -16.818 -1.765 1.00 97.69 91 GLN A N 1
ATOM 756 C CA . GLN A 1 91 ? 1.544 -17.069 -1.088 1.00 97.69 91 GLN A CA 1
ATOM 757 C C . GLN A 1 91 ? 0.602 -15.870 -1.228 1.00 97.69 91 GLN A C 1
ATOM 759 O O . GLN A 1 91 ? 0.989 -14.725 -0.983 1.00 97.69 91 GLN A O 1
ATOM 764 N N . VAL A 1 92 ? -0.666 -16.144 -1.542 1.00 98.00 92 VAL A N 1
ATOM 765 C CA . VAL A 1 92 ? -1.733 -15.139 -1.490 1.00 98.00 92 VAL A CA 1
ATOM 766 C C . VAL A 1 92 ? -1.919 -14.649 -0.052 1.00 98.00 92 VAL A C 1
ATOM 768 O O . VAL A 1 92 ? -2.191 -15.428 0.868 1.00 98.00 92 VAL A O 1
ATOM 771 N N . ILE A 1 93 ? -1.809 -13.336 0.144 1.00 97.31 93 ILE A N 1
ATOM 772 C CA . ILE A 1 93 ? -2.027 -12.686 1.434 1.00 97.31 93 ILE A CA 1
ATOM 773 C C . ILE A 1 93 ? -3.532 -12.641 1.702 1.00 97.31 93 ILE A C 1
ATOM 775 O O . ILE A 1 93 ? -4.283 -11.925 1.040 1.00 97.31 93 ILE A O 1
ATOM 779 N N . LYS A 1 94 ? -3.985 -13.397 2.708 1.00 96.94 94 LYS A N 1
ATOM 780 C CA . LYS A 1 94 ? -5.404 -13.450 3.089 1.00 96.94 94 LYS A CA 1
ATOM 781 C C . LYS A 1 94 ? -5.923 -12.061 3.480 1.00 96.94 94 LYS A C 1
ATOM 783 O O . LYS A 1 94 ? -5.294 -11.352 4.267 1.00 96.94 94 LYS A O 1
ATOM 788 N N . ILE A 1 95 ? -7.122 -11.715 3.005 1.00 95.44 95 ILE A N 1
ATOM 789 C CA . ILE A 1 95 ? -7.790 -10.440 3.325 1.00 95.44 95 ILE A CA 1
ATOM 790 C C . ILE A 1 95 ? -7.964 -10.267 4.838 1.00 95.44 95 ILE A C 1
ATOM 792 O O . ILE A 1 95 ? -7.720 -9.177 5.346 1.00 95.44 95 ILE A O 1
ATOM 796 N N . SER A 1 96 ? -8.335 -11.325 5.566 1.00 94.81 96 SER A N 1
ATOM 797 C CA . SER A 1 96 ? -8.460 -11.289 7.031 1.00 94.81 96 SER A CA 1
ATOM 798 C C . SER A 1 96 ? -7.140 -10.923 7.706 1.00 94.81 96 SER A C 1
ATOM 800 O O . SER A 1 96 ? -7.091 -9.971 8.474 1.00 94.81 96 SER A O 1
ATOM 802 N N . LEU A 1 97 ? -6.048 -11.589 7.322 1.00 95.44 97 LEU A N 1
ATOM 803 C CA . LEU A 1 97 ? -4.711 -11.314 7.846 1.00 95.44 97 LEU A CA 1
ATOM 804 C C . LEU A 1 97 ? -4.288 -9.857 7.600 1.00 95.44 97 LEU A C 1
ATOM 806 O O . LEU A 1 97 ? -3.763 -9.196 8.495 1.00 95.44 97 LEU A O 1
ATOM 810 N N . MET A 1 98 ? -4.545 -9.346 6.392 1.00 95.00 98 MET A N 1
ATOM 811 C CA . MET A 1 98 ? -4.285 -7.948 6.056 1.00 95.00 98 MET A CA 1
ATOM 812 C C . MET A 1 98 ? -5.165 -7.000 6.877 1.00 95.00 98 MET A C 1
ATOM 814 O O . MET A 1 98 ? -4.677 -5.993 7.382 1.00 95.00 98 MET A O 1
ATOM 818 N N . LYS A 1 99 ? -6.453 -7.308 7.038 1.00 93.69 99 LYS A N 1
ATOM 819 C CA . LYS A 1 99 ? -7.378 -6.494 7.832 1.00 93.69 99 LYS A CA 1
ATOM 820 C C . LYS A 1 99 ? -6.911 -6.394 9.284 1.00 93.69 99 LYS A C 1
ATOM 822 O O . LYS A 1 99 ? -6.792 -5.281 9.787 1.00 93.69 99 LYS A O 1
ATOM 827 N N . ASP A 1 100 ? -6.587 -7.522 9.908 1.00 93.12 100 ASP A N 1
ATOM 828 C CA . ASP A 1 100 ? -6.166 -7.590 11.310 1.00 93.12 100 ASP A CA 1
ATOM 829 C C . ASP A 1 100 ? -4.884 -6.788 11.548 1.00 93.12 100 ASP A C 1
ATOM 831 O O . ASP A 1 100 ? -4.810 -5.970 12.468 1.00 93.12 100 ASP A O 1
ATOM 835 N N . TYR A 1 101 ? -3.890 -6.959 10.672 1.00 93.19 101 TYR A N 1
ATOM 836 C CA . TYR A 1 101 ? -2.639 -6.215 10.764 1.00 93.19 101 TYR A CA 1
ATOM 837 C C . TYR A 1 101 ? -2.870 -4.703 10.657 1.00 93.19 101 TYR A C 1
ATOM 839 O O . TYR A 1 101 ? -2.454 -3.955 11.542 1.00 93.19 101 TYR A O 1
ATOM 847 N N . PHE A 1 102 ? -3.578 -4.239 9.625 1.00 92.56 102 PHE A N 1
ATOM 848 C CA . PHE A 1 102 ? -3.796 -2.804 9.444 1.00 92.56 102 PHE A CA 1
ATOM 849 C C . PHE A 1 102 ? -4.725 -2.212 10.519 1.00 92.56 102 PHE A C 1
ATOM 851 O O . PHE A 1 102 ? -4.538 -1.058 10.882 1.00 92.56 102 PHE A O 1
ATOM 858 N N . LEU A 1 103 ? -5.659 -2.972 11.101 1.00 90.69 103 LEU A N 1
ATOM 859 C CA . LEU A 1 103 ? -6.448 -2.512 12.257 1.00 90.69 103 LEU A CA 1
ATOM 860 C C . LEU A 1 103 ? -5.611 -2.346 13.535 1.00 90.69 103 LEU A C 1
ATOM 862 O O . LEU A 1 103 ? -5.927 -1.489 14.361 1.00 90.69 103 LEU A O 1
ATOM 866 N N . SER A 1 104 ? -4.538 -3.127 13.702 1.00 89.00 104 SER A N 1
ATOM 867 C CA . SER A 1 104 ? -3.624 -2.981 14.844 1.00 89.00 104 SER A CA 1
ATOM 868 C C . SER A 1 104 ? -2.704 -1.756 14.754 1.00 89.00 104 SER A C 1
ATOM 870 O O . SER A 1 104 ? -2.106 -1.368 15.757 1.00 89.00 104 SER A O 1
ATOM 872 N N . ARG A 1 105 ? -2.599 -1.124 13.577 1.00 86.00 105 ARG A N 1
ATOM 873 C CA . ARG A 1 105 ? -1.714 0.021 13.347 1.00 86.00 105 ARG A CA 1
ATOM 874 C C . ARG A 1 105 ? -2.260 1.292 13.987 1.00 86.00 105 ARG A C 1
ATOM 876 O O . ARG A 1 105 ? -3.430 1.642 13.813 1.00 86.00 105 ARG A O 1
ATOM 883 N N . SER A 1 106 ? -1.395 2.016 14.693 1.00 73.38 106 SER A N 1
ATOM 884 C CA . SER A 1 106 ? -1.769 3.274 15.337 1.00 73.38 106 SER A CA 1
ATOM 885 C C . SER A 1 106 ? -2.183 4.317 14.309 1.00 73.38 106 SER A C 1
ATOM 887 O O . SER A 1 106 ? -3.106 5.058 14.597 1.00 73.38 106 SER A O 1
ATOM 889 N N . GLU A 1 107 ? -1.615 4.324 13.101 1.00 74.00 107 GLU A N 1
ATOM 890 C CA . GLU A 1 107 ? -1.947 5.281 12.038 1.00 74.00 107 GLU A CA 1
ATOM 891 C C . GLU A 1 107 ? -3.375 5.107 11.513 1.00 74.00 107 GLU A C 1
ATOM 893 O O . GLU A 1 107 ? -3.989 6.065 11.054 1.00 74.00 107 GLU A O 1
ATOM 898 N N . VAL A 1 108 ? -3.950 3.906 11.618 1.00 65.25 108 VAL A N 1
ATOM 899 C CA . VAL A 1 108 ? -5.342 3.660 11.221 1.00 65.25 108 VAL A CA 1
ATOM 900 C C . VAL A 1 108 ? -6.324 4.221 12.243 1.00 65.25 108 VAL A C 1
ATOM 902 O O . VAL A 1 108 ? -7.405 4.661 11.855 1.00 65.25 108 VAL A O 1
ATOM 905 N N . ARG A 1 109 ? -5.968 4.276 13.533 1.00 61.12 109 ARG A N 1
ATOM 906 C CA . ARG A 1 109 ? -6.876 4.771 14.581 1.00 61.12 109 ARG A CA 1
ATOM 907 C C . ARG A 1 109 ? -7.278 6.244 14.373 1.00 61.12 109 ARG A C 1
ATOM 909 O O . ARG A 1 109 ? -8.482 6.488 14.333 1.00 61.12 109 ARG A O 1
ATOM 916 N N . PRO A 1 110 ? -6.364 7.211 14.141 1.00 59.53 110 PRO A N 1
ATOM 917 C CA . PRO A 1 110 ? -6.717 8.577 13.761 1.00 59.53 110 PRO A CA 1
ATOM 918 C C . PRO A 1 110 ? -7.593 8.640 12.508 1.00 59.53 110 PRO A C 1
ATOM 920 O O . PRO A 1 110 ? -8.565 9.389 12.487 1.00 59.53 110 PRO A O 1
ATOM 923 N N . LEU A 1 111 ? -7.317 7.813 11.492 1.00 58.12 111 LEU A N 1
ATOM 924 C CA . LEU A 1 111 ? -8.092 7.790 10.245 1.00 58.12 111 LEU A CA 1
ATOM 925 C C . LEU A 1 111 ? -9.518 7.257 10.436 1.00 58.12 111 LEU A C 1
ATOM 927 O O . LEU A 1 111 ? -10.449 7.757 9.803 1.00 58.12 111 LEU A O 1
ATOM 931 N N . VAL A 1 112 ? -9.692 6.244 11.287 1.00 56.72 112 VAL A N 1
ATOM 932 C CA . VAL A 1 112 ? -10.993 5.639 11.611 1.00 56.72 112 VAL A CA 1
ATOM 933 C C . VAL A 1 112 ? -11.808 6.554 12.516 1.00 56.72 112 VAL A C 1
ATOM 935 O O . VAL A 1 112 ? -13.005 6.713 12.272 1.00 56.72 112 VAL A O 1
ATOM 938 N N . VAL A 1 113 ? -11.174 7.188 13.510 1.00 54.06 113 VAL A N 1
ATOM 939 C CA . VAL A 1 113 ? -11.823 8.173 14.388 1.00 54.06 113 VAL A CA 1
ATOM 940 C C . VAL A 1 113 ? -12.300 9.367 13.563 1.00 54.06 113 VAL A C 1
ATOM 942 O O . VAL A 1 113 ? -13.476 9.700 13.634 1.00 54.06 113 VAL A O 1
ATOM 945 N N . GLN A 1 114 ? -11.455 9.935 12.695 1.00 51.56 114 GLN A N 1
ATOM 946 C CA . GLN A 1 114 ? -11.856 11.032 11.803 1.00 51.56 114 GLN A CA 1
ATOM 947 C C . GLN A 1 114 ? -12.959 10.640 10.808 1.00 51.56 114 GLN A C 1
ATOM 949 O O . GLN A 1 114 ? -13.795 11.469 10.451 1.00 51.56 114 GLN A O 1
ATOM 954 N N . ALA A 1 115 ? -12.973 9.393 10.325 1.00 51.50 115 ALA A N 1
ATOM 955 C CA . ALA A 1 115 ? -14.048 8.914 9.461 1.00 51.50 115 ALA A CA 1
ATOM 956 C C . ALA A 1 115 ? -15.373 8.799 10.234 1.00 51.50 115 ALA A C 1
ATOM 958 O O . ALA A 1 115 ? -16.392 9.306 9.768 1.00 51.50 115 ALA A O 1
ATOM 959 N N . HIS A 1 116 ? -15.370 8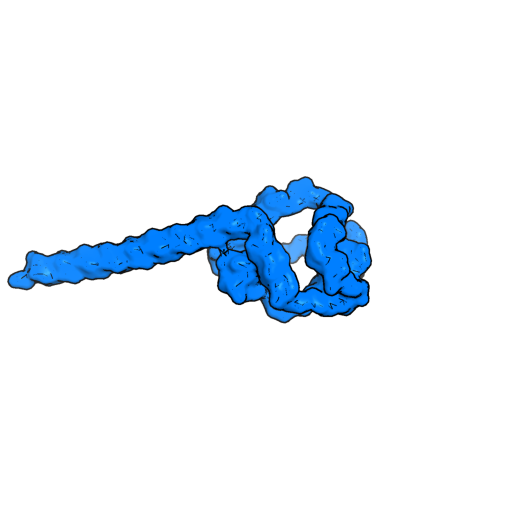.202 11.429 1.00 49.75 116 HIS A N 1
ATOM 960 C CA . HIS A 1 116 ? -16.578 8.059 12.249 1.00 49.75 116 HIS A CA 1
ATOM 961 C C . HIS A 1 116 ? -17.123 9.407 12.737 1.00 49.75 116 HIS A C 1
ATOM 963 O O . HIS A 1 116 ? -18.337 9.609 12.677 1.00 49.75 116 HIS A O 1
ATOM 969 N N . THR A 1 117 ? -16.264 10.350 13.142 1.00 44.97 117 THR A N 1
ATOM 970 C CA . THR A 1 117 ? -16.704 11.696 13.549 1.00 44.97 117 THR A CA 1
ATOM 971 C C . THR A 1 117 ? -17.338 12.450 12.385 1.00 44.97 117 THR A C 1
ATOM 973 O O . THR A 1 117 ? -18.454 12.943 12.532 1.00 44.97 117 THR A O 1
ATOM 976 N N . LYS A 1 118 ? -16.727 12.423 11.190 1.00 53.31 118 LYS A N 1
ATOM 977 C CA . LYS A 1 118 ? -17.332 13.000 9.976 1.00 53.31 118 LYS A CA 1
ATOM 978 C C . LYS A 1 118 ? -18.676 12.357 9.636 1.00 53.31 118 LYS A C 1
ATOM 980 O O . LYS A 1 118 ? -19.597 13.060 9.235 1.00 53.31 118 LYS A O 1
ATOM 985 N N . THR A 1 119 ? -18.818 11.042 9.811 1.00 59.53 119 THR A N 1
ATOM 986 C CA . THR A 1 119 ? -20.076 10.338 9.498 1.00 59.53 119 THR A CA 1
ATOM 987 C C . THR A 1 119 ? -21.189 10.696 10.492 1.00 59.53 119 THR A C 1
ATOM 989 O O . THR A 1 119 ? -22.342 10.872 10.085 1.00 59.53 119 THR A O 1
ATOM 992 N N . TRP A 1 120 ? -20.859 10.849 11.781 1.00 52.03 120 TRP A N 1
ATOM 993 C CA . TRP A 1 120 ? -21.800 11.309 12.807 1.00 52.03 120 TRP A CA 1
ATOM 994 C C . TRP A 1 120 ? -22.193 12.772 12.590 1.00 52.03 120 TRP A C 1
ATOM 996 O O . TRP A 1 120 ? -23.382 13.068 12.555 1.00 52.03 120 TRP A O 1
ATOM 1006 N N . GLU A 1 121 ? -21.233 13.665 12.332 1.00 61.84 121 GLU A N 1
ATOM 1007 C CA . GLU A 1 121 ? -21.487 15.078 12.015 1.00 61.84 121 GLU A CA 1
ATOM 1008 C C . GLU A 1 121 ? -22.350 15.240 10.757 1.00 61.84 121 GLU A C 1
ATOM 1010 O O . GLU A 1 121 ? -23.321 15.995 10.756 1.00 61.84 121 GLU A O 1
ATOM 1015 N N . GLN A 1 122 ? -22.055 14.498 9.685 1.00 64.56 122 GLN A N 1
ATOM 1016 C CA . GLN A 1 122 ? -22.859 14.502 8.458 1.00 64.56 122 GLN A CA 1
ATOM 1017 C C . GLN A 1 122 ? -24.281 13.982 8.704 1.00 64.56 122 GLN A C 1
ATOM 1019 O O . GLN A 1 122 ? -25.248 14.553 8.192 1.00 64.56 122 GLN A O 1
ATOM 1024 N N . SER A 1 123 ? -24.427 12.925 9.507 1.00 64.50 123 SER A N 1
ATOM 1025 C CA . SER A 1 123 ? -25.736 12.367 9.867 1.00 64.50 123 SER A CA 1
ATOM 1026 C C . SER A 1 123 ? -26.533 13.321 10.763 1.00 64.50 123 SER A C 1
ATOM 1028 O O . SER A 1 123 ? -27.714 13.558 10.506 1.00 64.50 123 SER A O 1
ATOM 1030 N N . ALA A 1 124 ? -25.885 13.934 11.753 1.00 65.00 124 ALA A N 1
ATOM 1031 C CA . ALA A 1 124 ? -26.471 14.930 12.644 1.00 65.00 124 ALA A CA 1
ATOM 1032 C C . ALA A 1 124 ? -26.912 16.179 11.868 1.00 65.00 124 ALA A C 1
ATOM 1034 O O . ALA A 1 124 ? -28.059 16.607 11.993 1.00 65.00 124 ALA A O 1
ATOM 1035 N N . ASN A 1 125 ? -26.067 16.698 10.975 1.00 76.75 125 ASN A N 1
ATOM 1036 C CA . ASN A 1 125 ? -26.400 17.837 10.119 1.00 76.75 125 ASN A CA 1
ATOM 1037 C C . ASN A 1 125 ? -27.564 17.528 9.168 1.00 76.75 125 ASN A C 1
ATOM 1039 O O . ASN A 1 125 ? -28.434 18.375 8.959 1.00 76.75 125 ASN A O 1
ATOM 1043 N N . LYS A 1 126 ? -27.647 16.301 8.636 1.00 78.75 126 LYS A N 1
ATOM 1044 C CA . LYS A 1 126 ? -28.787 15.860 7.814 1.00 78.75 126 LYS A CA 1
ATOM 1045 C C . LYS A 1 126 ? -30.093 15.819 8.615 1.00 78.75 126 LYS A C 1
ATOM 1047 O O . LYS A 1 126 ? -31.137 16.214 8.094 1.00 78.75 126 LYS A O 1
ATOM 1052 N N . ILE A 1 127 ? -30.047 15.361 9.866 1.00 80.56 127 ILE A N 1
ATOM 1053 C CA . ILE A 1 127 ? -31.207 15.330 10.771 1.00 80.56 127 ILE A CA 1
ATOM 1054 C C . ILE A 1 127 ? -31.637 16.752 11.152 1.00 80.56 127 ILE A C 1
ATOM 1056 O O . ILE A 1 127 ? -32.826 17.068 11.085 1.00 80.56 127 ILE A O 1
ATOM 1060 N N . LEU A 1 128 ? -30.685 17.622 11.497 1.00 78.69 128 LEU A N 1
ATOM 1061 C CA . LEU A 1 128 ? -30.947 19.022 11.838 1.00 78.69 128 LEU A CA 1
ATOM 1062 C C . LEU A 1 128 ? -31.557 19.787 10.662 1.00 78.69 128 LEU A C 1
ATOM 1064 O O . LEU A 1 128 ? -32.549 20.490 10.844 1.00 78.69 128 LEU A O 1
ATOM 1068 N N . LYS A 1 12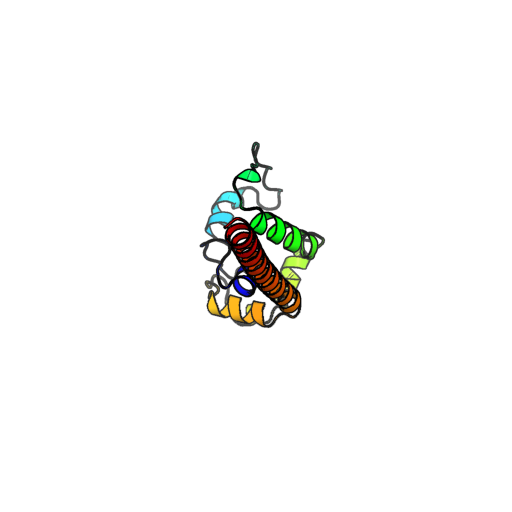9 ? -31.035 19.585 9.446 1.00 86.19 129 LYS A N 1
ATOM 1069 C CA . LYS A 1 129 ? -31.594 20.173 8.224 1.00 86.19 129 LYS A CA 1
ATOM 1070 C C . LYS A 1 129 ? -33.043 19.732 7.993 1.00 86.19 129 LYS A C 1
ATOM 1072 O O . LYS A 1 129 ? -33.910 20.581 7.825 1.00 86.19 129 LYS A O 1
ATOM 1077 N N . ARG A 1 130 ? -33.326 18.426 8.084 1.00 82.31 130 ARG A N 1
ATOM 1078 C CA . ARG A 1 130 ? -34.695 17.887 7.953 1.00 82.31 130 ARG A CA 1
ATOM 1079 C C . ARG A 1 130 ? -35.650 18.444 9.005 1.00 82.31 130 ARG A C 1
ATOM 1081 O O . ARG A 1 130 ? -36.797 18.741 8.690 1.00 82.31 130 ARG A O 1
ATOM 1088 N N . ARG A 1 131 ? -35.194 18.587 10.254 1.00 79.62 131 ARG A N 1
ATOM 1089 C CA . ARG A 1 131 ? -35.996 19.200 11.321 1.00 79.62 131 ARG A CA 1
ATOM 1090 C C . ARG A 1 131 ? -36.276 20.670 11.031 1.00 79.62 131 ARG A C 1
ATOM 1092 O O . ARG A 1 131 ? -37.419 21.083 11.173 1.00 79.62 131 ARG A O 1
ATOM 1099 N N . LYS A 1 132 ? -35.276 21.438 10.595 1.00 84.69 132 LYS A N 1
ATOM 1100 C CA . LYS A 1 132 ? -35.449 22.849 10.225 1.00 84.69 132 LYS A CA 1
ATOM 1101 C C . LYS A 1 132 ? -36.468 23.016 9.091 1.00 84.69 132 LYS A C 1
ATOM 1103 O O . LYS A 1 132 ? -37.391 23.806 9.226 1.00 84.69 132 LYS A O 1
ATOM 1108 N N . GLU A 1 133 ? -36.365 22.203 8.041 1.00 91.06 133 GLU A N 1
ATOM 1109 C CA . GLU A 1 133 ? -37.318 22.195 6.920 1.00 91.06 133 GLU A CA 1
ATOM 1110 C C . GLU A 1 133 ? -38.744 21.818 7.364 1.00 91.06 133 GLU A C 1
ATOM 1112 O O . GLU A 1 133 ? -39.716 22.399 6.888 1.00 91.06 133 GLU A O 1
ATOM 1117 N N . LEU A 1 134 ? -38.892 20.863 8.291 1.00 82.44 134 LEU A N 1
ATOM 1118 C CA . LEU A 1 134 ?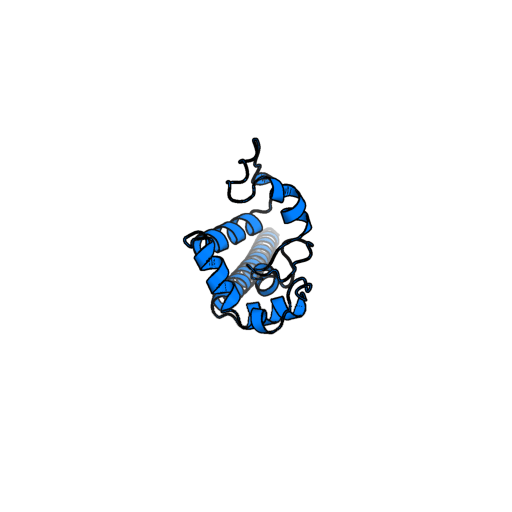 -40.189 20.511 8.884 1.00 82.44 134 LEU A CA 1
ATOM 1119 C C . LEU A 1 134 ? -40.787 21.674 9.684 1.00 82.44 134 LEU A C 1
ATOM 1121 O O . LEU A 1 134 ? -41.958 21.994 9.497 1.00 82.44 134 LEU A O 1
ATOM 1125 N N . TRP A 1 135 ? -39.990 22.327 10.532 1.00 73.06 135 TRP A N 1
ATOM 1126 C CA . TRP A 1 135 ? -40.427 23.489 11.309 1.00 73.06 135 TRP A CA 1
ATOM 1127 C C . TRP A 1 135 ? -40.826 24.668 10.416 1.00 73.06 135 TRP A C 1
ATOM 1129 O O . TRP A 1 135 ? -41.870 25.270 10.640 1.00 73.06 135 TRP A O 1
ATOM 1139 N N . GLU A 1 136 ? -40.064 24.958 9.361 1.00 87.38 136 GLU A N 1
ATOM 1140 C CA . GLU A 1 136 ? -40.390 26.016 8.392 1.00 87.38 136 GLU A CA 1
ATOM 1141 C C . GLU A 1 136 ? -41.662 25.721 7.582 1.00 87.38 136 GLU A C 1
ATOM 1143 O O . GLU A 1 136 ? -42.337 26.652 7.146 1.00 87.38 136 GLU A O 1
ATOM 1148 N N . ARG A 1 137 ? -42.005 24.443 7.366 1.00 84.00 137 ARG A N 1
ATOM 1149 C CA . ARG A 1 137 ? -43.271 24.044 6.728 1.00 84.00 137 ARG A CA 1
ATOM 1150 C C . ARG A 1 137 ? -44.455 24.165 7.679 1.00 84.00 137 ARG A C 1
ATOM 1152 O O . ARG A 1 137 ? -45.513 24.600 7.247 1.00 84.00 137 ARG A O 1
ATOM 1159 N N . LEU A 1 138 ? -44.272 23.796 8.946 1.00 77.50 138 LEU A N 1
ATOM 1160 C CA . LEU A 1 138 ? -45.309 23.905 9.974 1.00 77.50 138 LEU A CA 1
ATOM 1161 C C . LEU A 1 138 ? -45.587 25.362 10.367 1.00 77.50 138 LEU A C 1
ATOM 1163 O O . LEU A 1 138 ? -46.723 25.689 10.656 1.00 77.50 138 LEU A O 1
ATOM 1167 N N . ALA A 1 139 ? -44.584 26.242 10.322 1.00 74.00 139 ALA A N 1
ATOM 1168 C CA . ALA A 1 139 ? -44.735 27.670 10.618 1.00 74.00 139 ALA A CA 1
ATOM 1169 C C . ALA A 1 139 ? -45.393 28.493 9.486 1.00 74.00 139 ALA A C 1
ATOM 1171 O O . ALA A 1 139 ? -45.553 29.702 9.625 1.00 74.00 139 ALA A O 1
ATOM 1172 N N . LYS A 1 140 ? -45.716 27.864 8.347 1.00 72.69 140 LYS A N 1
ATOM 1173 C CA . LYS A 1 140 ? -46.384 28.482 7.184 1.00 72.69 140 LYS A CA 1
ATOM 1174 C C . LYS A 1 140 ? -47.851 28.052 7.028 1.00 72.69 140 LYS A C 1
ATOM 1176 O O . LYS A 1 140 ? -48.464 28.397 6.019 1.00 72.69 140 LYS A O 1
ATOM 1181 N N . VAL A 1 141 ? -48.374 27.285 7.984 1.00 56.19 141 VAL A N 1
ATOM 1182 C CA . VAL A 1 141 ? -49.780 26.863 8.105 1.00 56.19 141 VAL A CA 1
ATOM 1183 C C . VAL A 1 141 ? -50.358 27.542 9.335 1.00 56.19 141 VAL A C 1
ATOM 1185 O O . VAL A 1 141 ? -51.509 28.011 9.241 1.00 56.19 141 VAL A O 1
#